Protein AF-A0A1D1V118-F1 (afdb_monomer)

Sequence (117 aa):
MLAQLSKYLELEDSTPPAGSCIVVSDREDLPVPRPQGSFVQQHLLSVCLRRKLSCVMLSLSENLSHYKAVMAKCGFGLQSYLTSGQLSFVEGLKMSRFASNSKYLQCSRHYGKYITP

Solvent-accessible surface area (backbone atoms only — not comparable to full-atom values): 7622 Å² total; per-residue (Å²): 118,66,62,69,56,30,58,77,67,63,47,76,86,48,77,80,63,89,92,67,83,88,86,81,78,64,62,80,89,52,69,85,85,57,72,66,51,62,60,56,55,53,45,53,52,50,55,41,48,75,70,71,40,76,43,78,47,77,30,72,86,55,53,70,70,59,52,46,54,54,37,41,76,59,76,41,77,54,64,67,40,44,75,70,61,37,35,44,79,43,49,40,62,63,51,49,61,51,65,74,48,86,75,62,91,74,79,72,86,78,90,80,78,89,85,82,135

Organism: Ramazzottius varieornatus (NCBI:txid947166)

Structure (mmCIF, N/CA/C/O backbone):
data_AF-A0A1D1V118-F1
#
_entry.id   AF-A0A1D1V118-F1
#
loop_
_atom_site.group_PDB
_atom_site.id
_atom_site.type_symbol
_atom_site.label_atom_id
_atom_site.label_alt_id
_atom_site.label_comp_id
_atom_site.label_asym_id
_atom_site.label_entity_id
_atom_site.label_seq_id
_atom_site.pdbx_PDB_ins_code
_atom_site.Cartn_x
_atom_site.Cartn_y
_atom_site.Cartn_z
_atom_site.occupancy
_atom_site.B_iso_or_equiv
_atom_site.auth_seq_id
_atom_site.auth_comp_id
_atom_site.auth_asym_id
_atom_site.auth_atom_id
_atom_site.pdbx_PDB_model_num
ATOM 1 N N . MET A 1 1 ? 0.342 7.760 -8.026 1.00 61.91 1 MET A N 1
ATOM 2 C CA . MET A 1 1 ? 0.672 6.320 -8.047 1.00 61.91 1 MET A CA 1
ATOM 3 C C . MET A 1 1 ? 0.468 5.776 -9.455 1.00 61.91 1 MET A C 1
ATOM 5 O O . MET A 1 1 ? -0.284 6.394 -10.195 1.00 61.91 1 MET A O 1
ATOM 9 N N . LEU A 1 2 ? 1.200 4.721 -9.826 1.00 75.06 2 LEU A N 1
ATOM 10 C CA . LEU A 1 2 ? 1.548 4.320 -11.200 1.00 75.06 2 LEU A CA 1
ATOM 11 C C . LEU A 1 2 ? 0.333 4.021 -12.107 1.00 75.06 2 LEU A C 1
ATOM 13 O O . LEU A 1 2 ? -0.111 2.884 -12.178 1.00 75.06 2 LEU A O 1
ATOM 17 N N . ALA A 1 3 ? -0.179 5.021 -12.832 1.00 73.38 3 ALA A N 1
ATOM 18 C CA . ALA A 1 3 ? -1.346 4.863 -13.715 1.00 73.38 3 ALA A CA 1
ATOM 19 C C . ALA A 1 3 ? -1.133 3.784 -14.792 1.00 73.38 3 ALA A C 1
ATOM 21 O O . ALA A 1 3 ? -1.990 2.940 -15.013 1.00 73.38 3 ALA A O 1
ATOM 22 N N . GLN A 1 4 ? 0.064 3.734 -15.383 1.00 80.06 4 GLN A N 1
ATOM 23 C CA . GLN A 1 4 ? 0.414 2.694 -16.354 1.00 80.06 4 GLN A CA 1
ATOM 24 C C . GLN A 1 4 ? 0.312 1.282 -15.761 1.00 80.06 4 GLN A C 1
ATOM 26 O O . GLN A 1 4 ? -0.117 0.367 -16.452 1.00 80.06 4 GLN A O 1
ATOM 31 N N . LEU A 1 5 ? 0.659 1.101 -14.481 1.00 80.69 5 LEU A N 1
ATOM 32 C CA . LEU A 1 5 ? 0.547 -0.196 -13.815 1.00 80.69 5 LEU A CA 1
ATOM 33 C C . LEU A 1 5 ? -0.918 -0.591 -13.603 1.00 80.69 5 LEU A C 1
ATOM 35 O O . LEU A 1 5 ? -1.250 -1.759 -13.762 1.00 80.69 5 LEU A O 1
ATOM 39 N N . SER A 1 6 ? -1.800 0.372 -13.316 1.00 80.44 6 SER A N 1
ATOM 40 C CA . SER A 1 6 ? -3.245 0.120 -13.255 1.00 80.44 6 SER A CA 1
ATOM 41 C C . SER A 1 6 ? -3.777 -0.395 -14.589 1.00 80.44 6 SER A C 1
ATOM 43 O O . SER A 1 6 ? -4.553 -1.345 -14.590 1.00 80.44 6 SER A O 1
ATOM 45 N N . LYS A 1 7 ? -3.311 0.167 -15.712 1.00 82.19 7 LYS A N 1
ATOM 46 C CA . LYS A 1 7 ? -3.657 -0.310 -17.056 1.00 82.19 7 LYS A CA 1
ATOM 47 C C . LYS A 1 7 ? -3.165 -1.734 -17.318 1.00 82.19 7 LYS A C 1
ATOM 49 O O . LYS A 1 7 ? -3.932 -2.560 -17.793 1.00 82.19 7 LYS A O 1
ATOM 54 N N . TYR A 1 8 ? -1.907 -2.032 -16.986 1.00 81.62 8 TYR A N 1
ATOM 55 C CA . TYR A 1 8 ? -1.332 -3.374 -17.166 1.00 81.62 8 TYR A CA 1
ATOM 56 C C . TYR A 1 8 ? -1.995 -4.447 -16.299 1.00 81.62 8 TYR A C 1
ATOM 58 O O . TYR A 1 8 ? -2.029 -5.606 -16.692 1.00 81.62 8 TYR A O 1
ATOM 66 N N . LEU A 1 9 ? -2.483 -4.071 -15.118 1.00 77.19 9 LEU A N 1
ATOM 67 C CA . LEU A 1 9 ? -3.164 -4.979 -14.197 1.00 77.19 9 LEU A CA 1
ATOM 68 C C . LEU A 1 9 ? -4.684 -5.019 -14.411 1.00 77.19 9 LEU A C 1
ATOM 70 O O . LEU A 1 9 ? -5.368 -5.693 -13.647 1.00 77.19 9 LEU A O 1
ATOM 74 N N . GLU A 1 10 ? -5.209 -4.281 -15.396 1.00 78.62 10 GLU A N 1
ATOM 75 C CA . GLU A 1 10 ? -6.649 -4.172 -15.676 1.00 78.62 10 GLU A CA 1
ATOM 76 C C . GLU A 1 10 ? -7.460 -3.676 -14.453 1.00 78.62 10 GLU A C 1
ATOM 78 O O . GLU A 1 10 ? -8.594 -4.076 -14.200 1.00 78.62 10 GLU A O 1
ATOM 83 N N . LEU A 1 11 ? -6.867 -2.766 -13.669 1.00 74.44 11 LEU A N 1
ATOM 84 C CA . LEU A 1 11 ? -7.432 -2.205 -12.429 1.00 74.44 11 LEU A CA 1
ATOM 85 C C . LEU A 1 11 ? -8.000 -0.788 -12.592 1.00 74.44 11 LEU A C 1
ATOM 87 O O . LEU A 1 11 ? -8.376 -0.162 -11.594 1.00 74.44 11 LEU A O 1
ATOM 91 N N . GLU A 1 12 ? -8.013 -0.235 -13.809 1.00 67.44 12 GLU A N 1
ATOM 92 C CA . GLU A 1 12 ? -8.462 1.146 -14.056 1.00 67.44 12 GLU A CA 1
ATOM 93 C C . GLU A 1 12 ? -9.956 1.323 -13.767 1.00 67.44 12 GLU A C 1
ATOM 95 O O . GLU A 1 12 ? -10.325 2.288 -13.100 1.00 67.44 12 GLU A O 1
ATOM 100 N N . ASP A 1 13 ? -10.788 0.327 -14.082 1.00 65.44 13 ASP A N 1
ATOM 101 C CA . ASP A 1 13 ? -12.247 0.463 -13.975 1.00 65.44 13 ASP A CA 1
ATOM 102 C C . ASP A 1 13 ? -12.891 -0.540 -13.011 1.00 65.44 13 ASP A C 1
ATOM 104 O O . ASP A 1 13 ? -13.851 -0.202 -12.317 1.00 65.44 13 ASP A O 1
ATOM 108 N N . SER A 1 14 ? -12.302 -1.719 -12.814 1.00 66.50 14 SER A N 1
ATOM 109 C CA . SER A 1 14 ? -12.851 -2.754 -11.932 1.00 66.50 14 SER A CA 1
ATOM 110 C C . SER A 1 14 ? -12.124 -2.866 -10.595 1.00 66.50 14 SER A C 1
ATOM 112 O O . SER A 1 14 ? -10.898 -2.828 -10.503 1.00 66.50 14 SER A O 1
ATOM 114 N N . THR A 1 15 ? -12.897 -3.053 -9.524 1.00 69.12 15 THR A N 1
ATOM 115 C CA . THR A 1 15 ? -12.369 -3.653 -8.295 1.00 69.12 15 THR A CA 1
ATOM 116 C C . THR A 1 15 ? -11.966 -5.101 -8.582 1.00 69.12 15 THR A C 1
ATOM 118 O O . THR A 1 15 ? -12.689 -5.764 -9.331 1.00 69.12 15 THR A O 1
ATOM 121 N N . PRO A 1 16 ? -10.875 -5.617 -7.984 1.00 71.69 16 PRO A N 1
ATOM 122 C CA . PRO A 1 16 ? -10.529 -7.029 -8.104 1.00 71.69 16 PRO A CA 1
ATOM 123 C C . PRO A 1 16 ? -11.747 -7.917 -7.792 1.00 71.69 16 PRO A C 1
ATOM 125 O O . PRO A 1 16 ? -12.472 -7.608 -6.838 1.00 71.69 16 PRO A O 1
ATOM 128 N N . PRO A 1 17 ? -12.003 -8.993 -8.562 1.00 75.88 17 PRO A N 1
ATOM 129 C CA . PRO A 1 17 ? -13.134 -9.879 -8.314 1.00 75.88 17 PRO A CA 1
ATOM 130 C C . PRO A 1 17 ? -13.094 -10.434 -6.889 1.00 75.88 17 PRO A C 1
ATOM 132 O O . PRO A 1 17 ? -12.026 -10.799 -6.385 1.00 75.88 17 PRO A O 1
ATOM 135 N N . ALA A 1 18 ? -14.250 -10.526 -6.233 1.00 81.12 18 ALA A N 1
ATOM 136 C CA . ALA A 1 18 ? -14.334 -11.151 -4.918 1.00 81.12 18 ALA A CA 1
ATOM 137 C C . ALA A 1 18 ? -13.821 -12.601 -4.986 1.00 81.12 18 ALA A C 1
ATOM 139 O O . ALA A 1 18 ? -14.132 -13.335 -5.921 1.00 81.12 18 ALA A O 1
ATOM 140 N N . GLY A 1 19 ? -13.012 -13.002 -4.003 1.00 84.62 19 GLY A N 1
ATOM 141 C CA . GLY A 1 19 ? -12.401 -14.335 -3.962 1.00 84.62 19 GLY A CA 1
ATOM 142 C C . GLY A 1 19 ? -11.174 -14.519 -4.865 1.00 84.62 19 GLY A C 1
ATOM 143 O O . GLY A 1 19 ? -10.623 -15.616 -4.906 1.00 84.62 19 GLY A O 1
ATOM 144 N N . SER A 1 20 ? -10.715 -13.475 -5.563 1.00 83.50 20 SER A N 1
ATOM 145 C CA . SER A 1 20 ? -9.456 -13.529 -6.313 1.00 83.50 20 SER A CA 1
ATOM 146 C C . SER A 1 20 ? -8.233 -13.507 -5.387 1.00 83.50 20 SER A C 1
ATOM 148 O O . SER A 1 20 ? -8.230 -12.873 -4.330 1.00 83.50 20 SER A O 1
ATOM 150 N N . CYS A 1 21 ? -7.173 -14.205 -5.799 1.00 86.75 21 CYS A N 1
ATOM 151 C CA . CYS A 1 21 ? -5.874 -14.199 -5.137 1.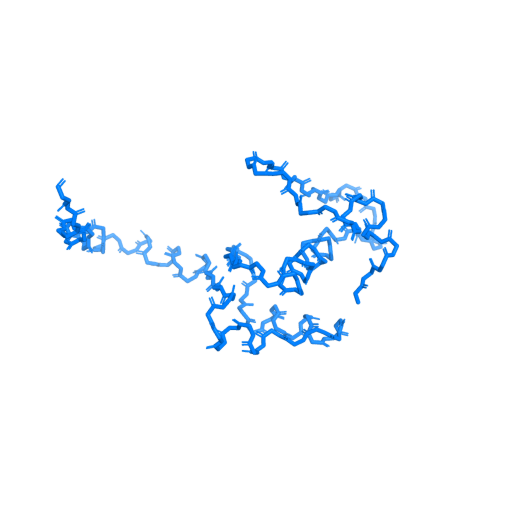00 86.75 21 CYS A CA 1
ATOM 152 C C . CYS A 1 21 ? -4.811 -13.749 -6.141 1.00 86.75 21 CYS A C 1
ATOM 154 O O . CYS A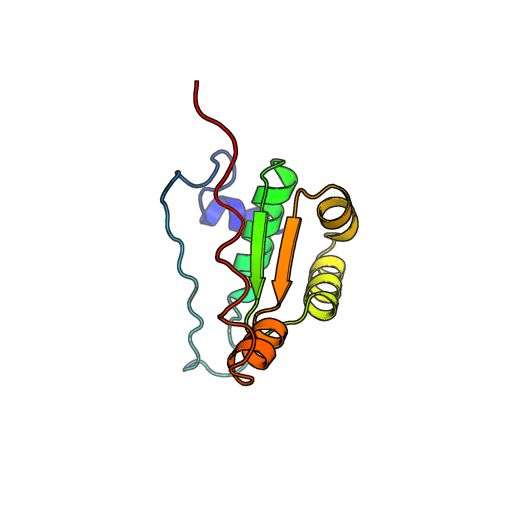 1 21 ? -4.682 -14.336 -7.213 1.00 86.75 21 CYS A O 1
ATOM 156 N N . ILE A 1 22 ? -4.062 -12.702 -5.790 1.00 84.31 22 ILE A N 1
ATOM 157 C CA . ILE A 1 22 ? -2.949 -12.192 -6.592 1.00 84.31 22 ILE A CA 1
ATOM 158 C C . ILE A 1 22 ? -1.660 -12.523 -5.849 1.00 84.31 22 ILE A C 1
ATOM 160 O O . ILE A 1 22 ? -1.473 -12.106 -4.706 1.00 84.31 22 ILE A O 1
ATOM 164 N N . VAL A 1 23 ? -0.766 -13.254 -6.512 1.00 87.75 23 VAL A N 1
ATOM 165 C CA . VAL A 1 23 ? 0.557 -13.591 -5.985 1.00 87.75 23 VAL A CA 1
ATOM 166 C C . VAL A 1 23 ? 1.598 -12.738 -6.698 1.00 87.75 23 VAL A C 1
ATOM 168 O O . VAL A 1 23 ? 1.667 -12.727 -7.925 1.00 87.75 23 VAL A O 1
ATOM 171 N N . VAL A 1 24 ? 2.408 -12.023 -5.918 1.00 85.50 24 VAL A N 1
ATOM 172 C CA . VAL A 1 24 ? 3.569 -11.274 -6.410 1.00 85.50 24 VAL A CA 1
ATOM 173 C C . VAL A 1 24 ? 4.817 -11.996 -5.925 1.00 85.50 24 VAL A C 1
ATOM 175 O O . VAL A 1 24 ? 4.972 -12.212 -4.723 1.00 85.50 24 VAL A O 1
ATOM 178 N N . SER A 1 25 ? 5.686 -12.382 -6.855 1.00 85.25 25 SER A N 1
ATOM 179 C CA . SER A 1 25 ? 6.917 -13.112 -6.557 1.00 85.25 25 SER A CA 1
ATOM 180 C C . SER A 1 25 ? 8.110 -12.400 -7.167 1.00 85.25 25 SER A C 1
ATOM 182 O O . SER A 1 25 ? 8.129 -12.123 -8.368 1.00 85.25 25 SER A O 1
ATOM 184 N N . ASP A 1 26 ? 9.109 -12.147 -6.331 1.00 84.25 26 ASP A N 1
ATOM 185 C CA . ASP A 1 26 ? 10.376 -11.579 -6.764 1.00 84.25 26 ASP A CA 1
ATOM 186 C C . ASP A 1 26 ? 11.281 -12.688 -7.297 1.00 84.25 26 ASP A C 1
ATOM 188 O O . ASP A 1 26 ? 11.296 -13.811 -6.791 1.00 84.25 26 ASP A O 1
ATOM 192 N N . ARG A 1 27 ? 12.035 -12.370 -8.349 1.00 81.00 27 ARG A N 1
ATOM 193 C CA . ARG A 1 27 ? 13.046 -13.261 -8.922 1.00 81.00 27 ARG A CA 1
ATOM 194 C C . ARG A 1 27 ? 14.391 -12.967 -8.274 1.00 81.00 27 ARG A C 1
ATOM 196 O O . ARG A 1 27 ? 15.122 -12.077 -8.710 1.00 81.00 27 ARG A O 1
ATOM 203 N N . GLU A 1 28 ? 14.673 -13.668 -7.177 1.00 75.62 28 GLU A N 1
ATOM 204 C CA . GLU A 1 28 ? 15.909 -13.489 -6.401 1.00 75.62 28 GLU A CA 1
ATOM 205 C C . GLU A 1 28 ? 17.176 -13.918 -7.159 1.00 75.62 28 GLU A C 1
ATOM 207 O O . GLU A 1 28 ? 18.277 -13.501 -6.796 1.00 75.62 28 GLU A O 1
ATOM 212 N N . ASP A 1 29 ? 17.015 -14.696 -8.230 1.00 81.31 29 ASP A N 1
ATOM 213 C CA . ASP A 1 29 ? 18.062 -15.203 -9.118 1.00 81.31 29 ASP A CA 1
ATOM 214 C C . ASP A 1 29 ? 18.642 -14.144 -10.076 1.00 81.31 29 ASP A C 1
ATOM 216 O O . ASP A 1 29 ? 19.685 -14.375 -10.690 1.00 81.31 29 ASP A O 1
ATOM 220 N N . LEU A 1 30 ? 18.013 -12.969 -10.195 1.00 78.00 30 LEU A N 1
ATOM 221 C CA . LEU A 1 30 ? 18.478 -11.897 -11.078 1.00 78.00 30 LEU A CA 1
ATOM 222 C C . LEU A 1 30 ? 19.577 -11.018 -10.436 1.00 78.00 30 LEU A C 1
ATOM 224 O O . LEU A 1 30 ? 19.548 -10.750 -9.228 1.00 78.00 30 LEU A O 1
ATOM 228 N N . PRO A 1 31 ? 20.539 -10.511 -11.237 1.00 76.75 31 PRO A N 1
ATOM 229 C CA . PRO A 1 31 ? 21.584 -9.607 -10.760 1.00 76.75 31 PRO A CA 1
ATOM 230 C C . PRO A 1 31 ? 21.020 -8.254 -10.294 1.00 76.75 31 PRO A C 1
ATOM 232 O O . PRO A 1 31 ? 19.966 -7.801 -10.733 1.00 76.75 31 PRO A O 1
ATOM 235 N N . VAL A 1 32 ? 21.739 -7.595 -9.380 1.00 79.25 32 VAL A N 1
ATOM 236 C CA . VAL A 1 32 ? 21.345 -6.302 -8.794 1.00 79.25 32 VAL A CA 1
ATOM 237 C C . VAL A 1 32 ? 21.431 -5.186 -9.853 1.00 79.25 32 VAL A C 1
ATOM 239 O O . VAL A 1 32 ? 22.443 -5.119 -10.553 1.00 79.25 32 VAL A O 1
ATOM 242 N N . PRO A 1 33 ? 20.435 -4.277 -9.946 1.00 70.12 33 PRO A N 1
ATOM 243 C CA . PRO A 1 33 ? 19.271 -4.127 -9.065 1.00 70.12 33 PRO A CA 1
ATOM 244 C C . PRO A 1 33 ? 18.175 -5.171 -9.311 1.00 70.12 33 PRO A C 1
ATOM 246 O O . PRO A 1 33 ? 17.695 -5.346 -10.427 1.00 70.12 33 PRO A O 1
ATOM 249 N N . ARG A 1 34 ? 17.741 -5.825 -8.225 1.00 71.75 34 ARG A N 1
ATOM 250 C CA . ARG A 1 34 ? 16.640 -6.792 -8.260 1.00 71.75 34 ARG A CA 1
ATOM 251 C C . ARG A 1 34 ? 15.294 -6.066 -8.353 1.00 71.75 34 ARG A C 1
ATOM 253 O O . ARG A 1 34 ? 15.094 -5.096 -7.614 1.00 71.75 34 ARG A O 1
ATOM 260 N N . PRO A 1 35 ? 14.357 -6.533 -9.193 1.00 68.31 35 PRO A N 1
ATOM 261 C CA . PRO A 1 35 ? 12.978 -6.066 -9.146 1.00 68.31 35 PRO A CA 1
ATOM 262 C C . PRO A 1 35 ? 12.385 -6.384 -7.769 1.00 68.31 35 PRO A C 1
ATOM 264 O O . PRO A 1 35 ? 12.446 -7.532 -7.338 1.00 68.31 35 PRO A O 1
ATOM 267 N N . GLN A 1 36 ? 11.832 -5.383 -7.083 1.00 80.00 36 GLN A N 1
ATOM 268 C CA . GLN A 1 36 ? 11.107 -5.585 -5.827 1.00 80.00 36 GLN A CA 1
ATOM 269 C C . GLN A 1 36 ? 9.611 -5.476 -6.082 1.00 80.00 36 GLN A C 1
ATOM 271 O O . GLN A 1 36 ? 9.113 -4.401 -6.391 1.00 80.00 36 GLN A O 1
ATOM 276 N N . GLY A 1 37 ? 8.863 -6.552 -5.905 1.00 83.50 37 GLY A N 1
ATOM 277 C CA . GLY A 1 37 ? 7.415 -6.605 -6.087 1.00 83.50 37 GLY A CA 1
ATOM 278 C C . GLY A 1 37 ? 6.639 -5.808 -5.039 1.00 83.50 37 GLY A C 1
ATOM 279 O O . GLY A 1 37 ? 5.429 -5.612 -5.171 1.00 83.50 37 GLY A O 1
ATOM 280 N N . SER A 1 38 ? 7.322 -5.281 -4.020 1.00 84.62 38 SER A N 1
ATOM 281 C CA . SER A 1 38 ? 6.746 -4.400 -3.002 1.00 84.62 38 SER A CA 1
ATOM 282 C C . SER A 1 38 ? 6.050 -3.175 -3.609 1.00 84.62 38 SER A C 1
ATOM 284 O O . SER A 1 38 ? 4.992 -2.781 -3.116 1.00 84.62 38 SER A O 1
ATOM 286 N N . PHE A 1 39 ? 6.539 -2.617 -4.729 1.00 86.19 39 PHE A N 1
ATOM 287 C CA . PHE A 1 39 ? 5.852 -1.497 -5.392 1.00 86.19 39 PHE A CA 1
ATOM 288 C C . PHE A 1 39 ? 4.479 -1.900 -5.955 1.00 86.19 39 PHE A C 1
ATOM 290 O O . PHE A 1 39 ? 3.566 -1.073 -5.991 1.00 86.19 39 PHE A O 1
ATOM 297 N N . VAL A 1 40 ? 4.306 -3.160 -6.380 1.00 88.56 40 VAL A N 1
ATOM 298 C CA . VAL A 1 40 ? 3.018 -3.680 -6.869 1.00 88.56 40 VAL A CA 1
ATOM 299 C C . VAL A 1 40 ? 2.029 -3.743 -5.711 1.00 88.56 40 VAL A C 1
ATOM 301 O O . VAL A 1 40 ? 0.904 -3.264 -5.833 1.00 88.56 40 VAL A O 1
ATOM 304 N N . GLN A 1 41 ? 2.464 -4.248 -4.554 1.00 89.19 41 GLN A N 1
ATOM 305 C CA . GLN A 1 41 ? 1.643 -4.303 -3.341 1.00 89.19 41 GLN A CA 1
ATOM 306 C C . GLN A 1 41 ? 1.216 -2.900 -2.883 1.00 89.19 41 GLN A C 1
ATOM 308 O O . GLN A 1 41 ? 0.038 -2.655 -2.614 1.00 89.19 41 GLN A O 1
ATOM 313 N N . GLN A 1 42 ? 2.156 -1.952 -2.866 1.00 90.38 42 GLN A N 1
ATOM 314 C CA . GLN A 1 42 ? 1.901 -0.543 -2.550 1.00 90.38 42 GLN A CA 1
ATOM 315 C C . GLN A 1 42 ? 0.894 0.083 -3.521 1.00 90.38 42 GLN A C 1
ATOM 317 O O . GLN A 1 42 ? -0.026 0.795 -3.103 1.00 90.38 42 GLN A O 1
ATOM 322 N N . HIS A 1 43 ? 1.033 -0.224 -4.815 1.00 89.31 43 HIS A N 1
ATOM 323 C CA . HIS A 1 43 ? 0.106 0.217 -5.846 1.00 89.31 43 HIS A CA 1
ATOM 324 C C . HIS A 1 43 ? -1.312 -0.290 -5.608 1.00 89.31 43 HIS A C 1
ATOM 326 O O . HIS A 1 43 ? -2.232 0.530 -5.512 1.00 89.31 43 HIS A O 1
ATOM 332 N N . LEU A 1 44 ? -1.465 -1.605 -5.438 1.00 89.25 44 LEU A N 1
ATOM 333 C CA . LEU A 1 44 ? -2.742 -2.259 -5.160 1.00 89.25 44 LEU A CA 1
ATOM 334 C C . LEU A 1 44 ? -3.424 -1.654 -3.936 1.00 89.25 44 LEU A C 1
ATOM 336 O O . LEU A 1 44 ? -4.581 -1.241 -4.013 1.00 89.25 44 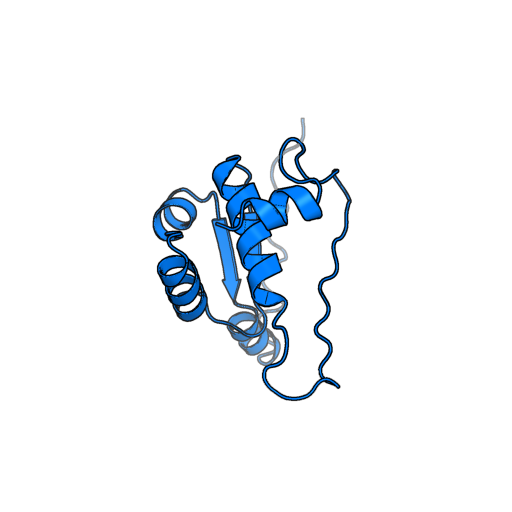LEU A O 1
ATOM 340 N N . LEU A 1 45 ? -2.686 -1.509 -2.832 1.00 91.12 45 LEU A N 1
ATOM 341 C CA . LEU A 1 45 ? -3.217 -0.914 -1.611 1.00 91.12 45 LEU A CA 1
ATOM 342 C C . LEU A 1 45 ? -3.771 0.491 -1.868 1.00 91.12 45 LEU A C 1
ATOM 344 O O . LEU A 1 45 ? -4.863 0.829 -1.417 1.00 91.12 45 LEU A O 1
ATOM 348 N N . SER A 1 46 ? -3.040 1.320 -2.611 1.00 91.38 46 SER A N 1
ATOM 349 C CA . SER A 1 46 ? -3.495 2.679 -2.901 1.00 91.38 46 SER A CA 1
ATOM 350 C C . SER A 1 46 ? -4.753 2.728 -3.753 1.00 91.38 46 SER A C 1
ATOM 352 O O . SER A 1 46 ? -5.583 3.611 -3.545 1.00 91.38 46 SER A O 1
ATOM 354 N N . VAL A 1 47 ? -4.890 1.803 -4.709 1.00 88.81 47 VAL A N 1
ATOM 355 C CA . VAL A 1 47 ? -6.051 1.728 -5.594 1.00 88.81 47 VAL A CA 1
ATOM 356 C C . VAL A 1 47 ? -7.268 1.376 -4.751 1.00 88.81 47 VAL A C 1
ATOM 358 O O . VAL A 1 47 ? -8.271 2.087 -4.810 1.00 88.81 47 VAL A O 1
ATOM 361 N N . CYS A 1 48 ? -7.148 0.366 -3.886 1.00 89.81 48 CYS A N 1
ATOM 362 C CA . CYS A 1 48 ? -8.209 -0.013 -2.961 1.00 89.81 48 CYS A CA 1
ATOM 363 C C . CYS A 1 48 ? -8.597 1.145 -2.029 1.00 89.81 48 CYS A C 1
ATOM 365 O O . CYS A 1 48 ? -9.777 1.474 -1.901 1.00 89.81 48 CYS A O 1
ATOM 367 N N . LEU A 1 49 ? -7.612 1.829 -1.439 1.00 92.38 49 LEU A N 1
ATOM 368 C CA . LEU A 1 49 ? -7.871 2.935 -0.517 1.00 92.38 49 LEU A CA 1
ATOM 369 C C . LEU A 1 49 ? -8.517 4.148 -1.202 1.00 92.38 49 LEU A C 1
ATOM 371 O O . LEU A 1 49 ? -9.464 4.722 -0.665 1.00 92.38 49 LEU A O 1
ATOM 375 N N . ARG A 1 50 ? -8.073 4.514 -2.411 1.00 89.88 50 ARG A N 1
ATOM 376 C CA . ARG A 1 50 ? -8.686 5.595 -3.210 1.00 89.88 50 ARG A CA 1
ATOM 377 C C . ARG A 1 50 ? -10.132 5.285 -3.589 1.00 89.88 50 ARG A C 1
ATOM 379 O O . ARG A 1 50 ? -10.953 6.195 -3.634 1.00 89.88 50 ARG A O 1
ATOM 386 N N . ARG A 1 51 ? -10.450 4.007 -3.806 1.00 89.50 51 ARG A N 1
ATOM 387 C CA . ARG A 1 51 ? -11.813 3.514 -4.059 1.00 89.50 51 ARG A CA 1
ATOM 388 C C . ARG A 1 51 ? -12.655 3.362 -2.783 1.00 89.50 51 ARG A C 1
ATOM 390 O O . ARG A 1 51 ? -13.738 2.794 -2.845 1.00 89.50 51 ARG A O 1
ATOM 397 N N . LYS A 1 52 ? -12.190 3.876 -1.636 1.00 91.44 52 LYS A N 1
ATOM 398 C CA . LYS A 1 52 ? -12.876 3.793 -0.333 1.00 91.44 52 LYS A CA 1
ATOM 399 C C . LYS A 1 52 ? -13.104 2.357 0.164 1.00 91.44 52 LYS A C 1
ATOM 401 O O . LYS A 1 52 ? -13.990 2.125 0.980 1.00 91.44 52 LYS A O 1
ATOM 406 N N . LEU A 1 53 ? -12.306 1.393 -0.302 1.00 91.19 53 LEU A N 1
ATOM 407 C CA . LEU A 1 53 ? -12.377 0.016 0.181 1.00 91.19 53 LEU A CA 1
ATOM 408 C C . LEU A 1 53 ? -11.646 -0.115 1.517 1.00 91.19 53 LEU A C 1
ATOM 410 O O . LEU A 1 53 ? -10.542 0.419 1.682 1.00 91.19 53 LEU A O 1
ATOM 414 N N . SER A 1 54 ? -12.247 -0.858 2.446 1.00 92.94 54 SER A N 1
ATOM 415 C CA . SER A 1 54 ? -11.605 -1.247 3.700 1.00 92.94 54 SER A CA 1
ATOM 416 C C . SER A 1 54 ? -10.516 -2.278 3.426 1.00 92.94 54 SER A C 1
ATOM 418 O O . SER A 1 54 ? -10.764 -3.304 2.796 1.00 92.94 54 SER A O 1
ATOM 420 N N . CYS A 1 55 ? -9.304 -2.000 3.894 1.00 94.00 55 CYS A N 1
ATOM 421 C CA . CYS A 1 55 ? -8.125 -2.816 3.635 1.00 94.00 55 CYS A CA 1
ATOM 422 C C . CYS A 1 55 ? -7.495 -3.277 4.949 1.00 94.00 55 CYS A C 1
ATOM 424 O O . CYS A 1 55 ? -7.317 -2.487 5.879 1.00 94.00 55 CYS A O 1
ATOM 426 N N . VAL A 1 56 ? -7.080 -4.542 4.996 1.00 93.88 56 VAL A N 1
ATOM 427 C CA . VAL A 1 56 ? -6.211 -5.067 6.052 1.00 93.88 56 VAL A CA 1
ATOM 428 C C . VAL A 1 56 ? -4.866 -5.391 5.425 1.00 93.88 56 VAL A C 1
ATOM 430 O O . VAL A 1 56 ? -4.788 -6.199 4.504 1.00 93.88 56 VAL A O 1
ATOM 433 N N . MET A 1 57 ? -3.809 -4.756 5.919 1.00 92.62 57 MET A N 1
ATOM 434 C CA . MET A 1 57 ? -2.445 -5.060 5.518 1.00 92.62 57 MET A CA 1
ATOM 435 C C . MET A 1 57 ? -1.751 -5.858 6.613 1.00 92.62 57 MET A C 1
ATOM 437 O O . MET A 1 57 ? -1.533 -5.358 7.715 1.00 92.62 57 MET A O 1
ATOM 441 N N . LEU A 1 58 ? -1.393 -7.096 6.292 1.00 91.38 58 LEU A N 1
ATOM 442 C CA . LEU A 1 58 ? -0.595 -7.960 7.149 1.00 91.38 58 LEU A CA 1
ATOM 443 C C . LEU A 1 58 ? 0.855 -7.931 6.663 1.00 91.38 58 LEU A C 1
ATOM 445 O O . LEU A 1 58 ? 1.148 -8.397 5.567 1.00 91.38 58 LEU A O 1
ATOM 449 N N . SER A 1 59 ? 1.754 -7.378 7.474 1.00 88.81 59 SER A N 1
ATOM 450 C CA . SER A 1 59 ? 3.176 -7.274 7.135 1.00 88.81 59 SER A CA 1
ATOM 451 C C . SER A 1 59 ? 4.015 -8.184 8.026 1.00 88.81 59 SER A C 1
ATOM 453 O O . SER A 1 59 ? 3.998 -8.052 9.252 1.00 88.81 59 SER A O 1
ATOM 455 N N . LEU A 1 60 ? 4.757 -9.107 7.410 1.00 85.25 60 LEU A N 1
ATOM 456 C CA . LEU A 1 60 ? 5.641 -10.053 8.103 1.00 85.25 60 LEU A CA 1
ATOM 457 C C . LEU A 1 60 ? 7.096 -9.581 8.192 1.00 85.25 60 LEU A C 1
ATOM 459 O O . LEU A 1 60 ? 7.842 -10.110 9.004 1.00 85.25 60 LEU A O 1
ATOM 463 N N . SER A 1 61 ? 7.511 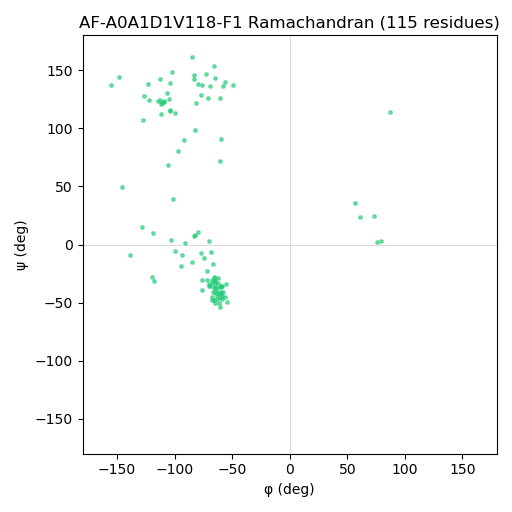-8.624 7.366 1.00 81.75 61 SER A N 1
ATOM 464 C CA . SER A 1 61 ? 8.906 -8.174 7.259 1.00 81.75 61 SER A CA 1
ATOM 465 C C . SER A 1 61 ? 9.086 -6.706 7.645 1.00 81.75 61 SER A C 1
ATOM 467 O O . SER A 1 61 ? 10.120 -6.336 8.195 1.00 81.75 61 SER A O 1
ATOM 469 N N . GLU A 1 62 ? 8.074 -5.868 7.411 1.00 83.50 62 GLU A N 1
ATOM 470 C CA . GLU A 1 62 ? 8.157 -4.420 7.603 1.00 83.50 62 GLU A CA 1
ATOM 471 C C . GLU A 1 62 ? 7.259 -3.944 8.748 1.00 83.50 62 GLU A C 1
ATOM 473 O O . GLU A 1 62 ? 6.136 -4.420 8.931 1.00 83.50 62 GLU A O 1
ATOM 478 N N . ASN A 1 63 ? 7.733 -2.959 9.511 1.00 88.75 63 ASN A N 1
ATOM 479 C CA . ASN A 1 63 ? 6.904 -2.268 10.497 1.00 88.75 63 ASN A CA 1
ATOM 480 C C . ASN A 1 63 ? 6.103 -1.122 9.849 1.00 88.75 63 ASN A C 1
ATOM 482 O O . ASN A 1 63 ? 6.447 -0.623 8.774 1.00 88.75 63 ASN A O 1
ATOM 486 N N . LEU A 1 64 ? 5.045 -0.671 10.525 1.00 90.25 64 LEU A N 1
ATOM 487 C CA . LEU A 1 64 ? 4.151 0.376 10.028 1.00 90.25 64 LEU A CA 1
ATOM 488 C C . LEU A 1 64 ? 4.895 1.694 9.768 1.00 90.25 64 LEU A C 1
ATOM 490 O O . LEU A 1 64 ? 4.587 2.401 8.810 1.00 90.25 64 LEU A O 1
ATOM 494 N N . SER A 1 65 ? 5.876 2.038 10.604 1.00 91.25 65 SER A N 1
ATOM 495 C CA . SER A 1 65 ? 6.658 3.271 10.453 1.00 91.25 65 SER A CA 1
ATOM 496 C C . SER A 1 65 ? 7.464 3.281 9.155 1.00 91.25 65 SER A C 1
ATOM 498 O O . SER A 1 65 ? 7.449 4.279 8.434 1.00 91.25 65 SER A O 1
ATOM 500 N N . HIS A 1 66 ? 8.122 2.165 8.833 1.00 90.12 66 HIS A N 1
ATOM 501 C CA . HIS A 1 66 ? 8.845 1.979 7.582 1.00 90.12 66 HIS A CA 1
ATOM 502 C C . HIS A 1 66 ? 7.888 2.082 6.395 1.00 90.12 66 HIS A C 1
ATOM 504 O O . HIS A 1 66 ? 8.098 2.900 5.501 1.00 90.12 66 HIS A O 1
ATOM 510 N N . TYR A 1 67 ? 6.780 1.342 6.448 1.00 90.75 67 TYR A N 1
ATOM 511 C CA . TYR A 1 67 ? 5.800 1.323 5.369 1.00 90.75 67 TYR A CA 1
ATOM 512 C C . TYR A 1 67 ? 5.183 2.709 5.109 1.00 90.75 67 TYR A C 1
ATOM 514 O O . TYR A 1 67 ? 5.076 3.155 3.966 1.00 90.75 67 TYR A O 1
ATOM 522 N N . LYS A 1 68 ? 4.861 3.462 6.172 1.00 93.06 68 LYS A N 1
ATOM 523 C CA . LYS A 1 68 ? 4.408 4.860 6.075 1.00 93.06 68 LYS A CA 1
ATOM 524 C C . LYS A 1 68 ? 5.441 5.756 5.399 1.00 93.06 68 LYS A C 1
ATOM 526 O O . LYS A 1 68 ? 5.062 6.580 4.569 1.00 93.06 68 LYS A O 1
ATOM 531 N N . ALA A 1 69 ? 6.719 5.618 5.753 1.00 92.31 69 ALA A N 1
ATOM 532 C CA . ALA A 1 69 ? 7.786 6.422 5.168 1.00 92.31 69 ALA A CA 1
ATOM 533 C C . ALA A 1 69 ? 7.954 6.135 3.668 1.00 92.31 69 ALA A C 1
ATOM 535 O O . ALA A 1 69 ? 8.106 7.071 2.884 1.00 92.31 69 ALA A O 1
ATOM 536 N N . VAL A 1 70 ? 7.878 4.866 3.258 1.00 90.12 70 VAL A N 1
ATOM 537 C CA . VAL A 1 70 ? 7.954 4.475 1.843 1.00 90.12 70 VAL A CA 1
ATOM 538 C C . VAL A 1 70 ? 6.756 5.019 1.061 1.00 90.12 70 VAL A C 1
ATOM 540 O O . VAL A 1 70 ? 6.941 5.722 0.070 1.00 90.12 70 VAL A O 1
ATOM 543 N N . MET A 1 71 ? 5.532 4.810 1.548 1.00 91.00 71 MET A N 1
ATOM 544 C CA . MET A 1 71 ? 4.321 5.301 0.876 1.00 91.00 71 MET A CA 1
ATOM 545 C C . MET A 1 71 ? 4.283 6.832 0.766 1.00 91.00 71 MET A C 1
ATOM 547 O O . MET A 1 71 ? 3.880 7.368 -0.269 1.00 91.00 71 MET A O 1
ATOM 551 N N . ALA A 1 72 ? 4.771 7.549 1.785 1.00 92.06 72 ALA A N 1
ATOM 552 C CA . ALA A 1 72 ? 4.892 9.004 1.746 1.00 92.06 72 ALA A CA 1
ATOM 553 C C . ALA A 1 72 ? 5.868 9.477 0.656 1.00 92.06 72 ALA A C 1
ATOM 555 O O . ALA A 1 72 ? 5.549 10.420 -0.068 1.00 92.06 72 ALA A O 1
ATOM 556 N N . LYS A 1 73 ? 7.010 8.794 0.473 1.00 89.25 73 LYS A N 1
ATOM 557 C CA . LYS A 1 73 ? 7.948 9.069 -0.635 1.00 89.25 73 LYS A CA 1
ATOM 558 C C . LYS A 1 73 ? 7.307 8.840 -2.007 1.00 89.25 73 LYS A C 1
ATOM 560 O O . LYS A 1 73 ? 7.646 9.532 -2.959 1.00 89.25 73 LYS A O 1
ATOM 565 N N . CYS A 1 74 ? 6.338 7.932 -2.100 1.00 84.62 74 CYS A N 1
ATOM 566 C CA . CYS A 1 74 ? 5.533 7.707 -3.303 1.00 84.62 74 CYS A CA 1
ATOM 567 C C . CYS A 1 74 ? 4.359 8.699 -3.465 1.00 84.62 74 CYS A C 1
ATOM 569 O O . CYS A 1 74 ? 3.502 8.504 -4.334 1.00 84.62 74 CYS A O 1
ATOM 571 N N . GLY A 1 75 ? 4.283 9.745 -2.632 1.00 88.38 75 GLY A N 1
ATOM 572 C CA . GLY A 1 75 ? 3.226 10.757 -2.669 1.00 88.38 75 GLY A CA 1
ATOM 573 C C . GLY A 1 75 ? 1.874 10.261 -2.148 1.00 88.38 75 GLY A C 1
ATOM 574 O O . GLY A 1 75 ? 0.834 10.775 -2.558 1.00 88.38 75 GLY A O 1
ATOM 575 N N . PHE A 1 76 ? 1.857 9.237 -1.287 1.00 91.38 76 PHE A N 1
ATOM 576 C CA . PHE A 1 76 ? 0.630 8.671 -0.727 1.00 91.38 76 PHE A CA 1
ATOM 577 C C . PHE A 1 76 ? 0.683 8.595 0.804 1.00 91.38 76 PHE A C 1
ATOM 579 O O . PHE A 1 76 ? 1.364 7.759 1.393 1.00 91.38 76 PHE A O 1
ATOM 586 N N . GLY A 1 77 ? -0.067 9.474 1.471 1.00 93.12 77 GLY A N 1
ATOM 587 C CA . GLY A 1 77 ? -0.147 9.507 2.931 1.00 93.12 77 GLY A CA 1
ATOM 588 C C . GLY A 1 77 ? -1.119 8.464 3.486 1.00 93.12 77 GLY A C 1
ATOM 589 O O . GLY A 1 77 ? -2.306 8.509 3.185 1.00 93.12 77 GLY A O 1
ATOM 590 N N . LEU A 1 78 ? -0.637 7.562 4.346 1.00 94.00 78 LEU A N 1
ATOM 591 C CA . LEU A 1 78 ? -1.474 6.529 4.983 1.00 94.00 78 LEU A CA 1
ATOM 592 C C . LEU A 1 78 ? -2.201 6.990 6.255 1.00 94.00 78 LEU A C 1
ATOM 594 O O . LEU A 1 78 ? -3.103 6.303 6.725 1.00 94.00 78 LEU A O 1
ATOM 598 N N . GLN A 1 79 ? -1.804 8.122 6.842 1.00 94.75 79 GLN A N 1
ATOM 599 C CA . GLN A 1 79 ? -2.261 8.510 8.180 1.00 94.75 79 GLN A CA 1
ATOM 600 C C . GLN A 1 79 ? -3.780 8.711 8.259 1.00 94.75 79 GLN A C 1
ATOM 602 O O . GLN A 1 79 ? -4.401 8.234 9.202 1.00 94.75 79 GLN A O 1
ATOM 607 N N . SER A 1 80 ? -4.384 9.365 7.266 1.00 94.38 80 SER A N 1
ATOM 608 C CA . SER A 1 80 ? -5.835 9.591 7.222 1.00 94.38 80 SER A CA 1
ATOM 609 C C . SER A 1 80 ? -6.629 8.284 7.116 1.00 94.38 80 SER A C 1
ATOM 611 O O . SER A 1 80 ? -7.663 8.135 7.764 1.00 94.38 80 SER A O 1
ATOM 613 N N . TYR A 1 81 ? -6.131 7.312 6.350 1.00 96.00 81 TYR A N 1
ATOM 614 C CA . TYR A 1 81 ? -6.767 6.001 6.184 1.00 96.00 81 TYR A CA 1
ATOM 615 C C . TYR A 1 81 ? -6.677 5.143 7.450 1.00 96.00 81 TYR A C 1
ATOM 617 O O . TYR A 1 81 ? -7.619 4.428 7.775 1.00 96.00 81 TYR A O 1
ATOM 625 N N . LEU A 1 82 ? -5.570 5.246 8.192 1.00 95.38 82 LEU A N 1
ATOM 626 C CA . LEU A 1 82 ? -5.417 4.590 9.493 1.00 95.38 82 LEU A CA 1
ATOM 627 C C . LEU A 1 82 ? -6.362 5.203 10.533 1.00 95.38 82 LEU A C 1
ATOM 629 O O . LEU A 1 82 ? -7.069 4.484 11.228 1.00 95.38 82 LEU A O 1
ATOM 633 N N . THR A 1 83 ? -6.405 6.536 10.623 1.00 95.56 83 THR A N 1
ATOM 634 C CA . THR A 1 83 ? -7.242 7.240 11.608 1.00 95.56 83 THR A CA 1
ATOM 635 C C . THR A 1 83 ? -8.739 7.067 11.336 1.00 95.56 83 THR A C 1
ATOM 637 O O . THR A 1 83 ? -9.516 6.988 12.280 1.00 95.56 83 THR A O 1
ATOM 640 N N . SER A 1 84 ? -9.152 6.969 10.069 1.00 95.25 84 SER A N 1
ATOM 641 C CA . SER A 1 84 ? -10.550 6.691 9.694 1.00 95.25 84 SER A CA 1
ATOM 642 C C . SER A 1 84 ? -10.959 5.222 9.849 1.00 95.25 84 SER A C 1
ATOM 644 O O . SER A 1 84 ? -12.130 4.901 9.673 1.00 95.25 84 SER A O 1
ATOM 646 N N . GLY A 1 85 ? -10.018 4.319 10.145 1.00 94.12 85 GLY A N 1
ATOM 647 C CA . GLY A 1 85 ? -10.270 2.879 10.221 1.00 94.12 85 GLY A CA 1
ATOM 648 C C . GLY A 1 85 ? -10.410 2.184 8.862 1.00 94.12 85 GLY A C 1
ATOM 649 O O . GLY A 1 85 ? -10.613 0.974 8.819 1.00 94.12 85 GLY A O 1
ATOM 650 N N . GLN A 1 86 ? -10.260 2.907 7.747 1.00 94.94 86 GLN A N 1
ATOM 651 C CA . GLN A 1 86 ? -10.308 2.316 6.409 1.00 94.94 86 GLN A CA 1
ATOM 652 C C . GLN A 1 86 ? -9.104 1.394 6.142 1.00 94.94 86 GLN A C 1
ATOM 654 O O . GLN A 1 86 ? -9.216 0.419 5.401 1.00 94.94 86 GLN A O 1
ATOM 659 N N . LEU A 1 87 ? -7.950 1.685 6.747 1.00 96.62 87 LEU A N 1
ATOM 660 C CA . LEU A 1 87 ? -6.771 0.823 6.727 1.00 96.62 87 LEU A CA 1
ATOM 661 C C . LEU A 1 87 ? -6.496 0.281 8.128 1.00 96.62 87 LEU A C 1
ATOM 663 O O . LEU A 1 87 ? -6.257 1.052 9.053 1.00 96.62 87 LEU A O 1
ATOM 667 N N . SER A 1 88 ? -6.428 -1.041 8.260 1.00 94.81 88 SER A N 1
ATOM 668 C CA . SER A 1 88 ? -5.865 -1.713 9.435 1.00 94.81 88 SER A CA 1
ATOM 669 C C . SER A 1 88 ? -4.510 -2.317 9.085 1.00 94.81 88 SER A C 1
ATOM 671 O O . SER A 1 88 ? -4.388 -3.020 8.084 1.00 94.81 88 SER A O 1
ATOM 673 N N . PHE A 1 89 ? -3.488 -2.059 9.900 1.00 93.06 89 PHE A N 1
ATOM 674 C CA . PHE A 1 89 ? -2.147 -2.607 9.694 1.00 93.06 89 PHE A CA 1
ATOM 675 C C . PHE A 1 89 ? -1.785 -3.565 10.828 1.00 93.06 89 PHE A C 1
ATOM 677 O O . PHE A 1 89 ? -1.787 -3.180 11.997 1.00 93.06 89 PHE A O 1
ATOM 684 N N . VAL A 1 90 ? -1.455 -4.805 10.476 1.00 90.62 90 VAL A N 1
ATOM 685 C CA . VAL A 1 90 ? -1.098 -5.870 11.414 1.00 90.62 90 VAL A CA 1
ATOM 686 C C . VAL A 1 90 ? 0.380 -6.202 11.246 1.00 90.62 90 VAL A C 1
ATOM 688 O O . VAL A 1 90 ? 0.808 -6.734 10.222 1.00 90.62 90 VAL A O 1
ATOM 691 N N . GLU A 1 91 ? 1.165 -5.892 12.275 1.00 87.38 91 GLU A N 1
ATOM 692 C CA . GLU A 1 91 ? 2.594 -6.205 12.325 1.00 87.38 91 GLU A CA 1
ATOM 693 C C . GLU A 1 91 ? 2.810 -7.653 12.779 1.00 87.38 91 GLU A C 1
ATOM 695 O O . GLU A 1 91 ? 2.816 -7.964 13.974 1.00 87.38 91 GLU A O 1
ATOM 700 N N . GLY A 1 92 ? 3.038 -8.547 11.818 1.00 80.19 92 GLY A N 1
ATOM 701 C CA . GLY A 1 92 ? 3.264 -9.969 12.063 1.00 80.19 92 GLY A CA 1
ATOM 702 C C . GLY A 1 92 ? 4.478 -10.250 12.950 1.00 80.19 92 GLY A C 1
ATOM 703 O O . GLY A 1 92 ? 4.405 -11.122 13.811 1.00 80.19 92 GLY A O 1
ATOM 704 N N . LEU A 1 93 ? 5.558 -9.465 12.837 1.00 67.81 93 LEU A N 1
ATOM 705 C CA . LEU A 1 93 ? 6.753 -9.612 13.690 1.00 67.81 93 LEU A CA 1
ATOM 706 C C . LEU A 1 93 ? 6.502 -9.293 15.165 1.00 67.81 93 LEU A C 1
ATOM 708 O O . LEU A 1 93 ? 7.197 -9.812 16.038 1.00 67.81 93 LEU A O 1
ATOM 712 N N . LYS A 1 94 ? 5.531 -8.425 15.469 1.00 67.12 94 LYS A N 1
ATOM 713 C CA . LYS A 1 94 ? 5.137 -8.192 16.862 1.00 67.12 94 LYS A CA 1
ATOM 714 C C . LYS A 1 94 ? 4.282 -9.345 17.370 1.00 67.12 94 LYS A C 1
ATOM 716 O O . LYS A 1 94 ? 4.490 -9.781 18.496 1.00 67.12 94 LYS A O 1
ATOM 721 N N . MET A 1 95 ? 3.396 -9.881 16.530 1.00 58.62 95 MET A N 1
ATOM 722 C CA . MET A 1 95 ? 2.519 -11.004 16.878 1.00 58.62 95 MET A CA 1
ATOM 723 C C . MET A 1 95 ? 3.273 -12.332 17.037 1.00 58.62 95 MET A C 1
ATOM 725 O O . MET A 1 95 ? 2.942 -13.118 17.922 1.00 58.62 95 MET A O 1
ATOM 729 N N . SER A 1 96 ? 4.336 -12.571 16.263 1.00 54.09 96 SER A N 1
ATOM 730 C CA . SER A 1 96 ? 5.154 -13.785 16.392 1.00 54.09 96 SER A CA 1
ATOM 731 C C . SER A 1 96 ? 5.887 -13.862 17.736 1.00 54.09 96 SER A C 1
ATOM 733 O O . SER A 1 96 ? 5.980 -14.942 18.315 1.00 54.09 96 SER A O 1
ATOM 735 N N . ARG A 1 97 ? 6.305 -12.721 18.305 1.00 51.19 97 ARG A N 1
ATOM 736 C CA . ARG A 1 97 ? 6.886 -12.663 19.661 1.00 51.19 97 ARG A CA 1
ATOM 737 C C . ARG A 1 97 ? 5.891 -13.052 20.758 1.00 51.19 97 ARG A C 1
ATOM 739 O O . ARG A 1 97 ? 6.306 -13.574 21.790 1.00 51.19 97 ARG A O 1
ATOM 746 N N . PHE A 1 98 ? 4.592 -12.831 20.544 1.00 49.47 98 PHE A N 1
ATOM 747 C CA . PHE A 1 98 ? 3.550 -13.313 21.455 1.00 49.47 98 PHE A CA 1
ATOM 748 C C . PHE A 1 98 ? 3.291 -14.817 21.298 1.00 49.47 98 PHE A C 1
ATOM 750 O O . PHE A 1 98 ? 2.982 -15.474 22.287 1.00 49.47 98 PHE A O 1
ATOM 757 N N . ALA A 1 99 ? 3.476 -15.380 20.100 1.00 49.91 99 ALA A N 1
ATOM 758 C CA . ALA A 1 99 ? 3.334 -16.818 19.864 1.00 49.91 99 ALA A CA 1
ATOM 759 C C . ALA A 1 99 ? 4.480 -17.646 20.481 1.00 49.91 99 ALA A C 1
ATOM 761 O O . ALA A 1 99 ? 4.255 -18.771 20.918 1.00 49.91 99 ALA A O 1
ATOM 762 N N . SER A 1 100 ? 5.694 -17.087 20.578 1.00 49.16 100 SER A N 1
ATOM 763 C CA . SER A 1 100 ? 6.841 -17.745 21.230 1.00 49.16 100 SER A CA 1
ATOM 764 C C . SER A 1 100 ? 6.722 -17.810 22.758 1.00 49.16 100 SER A C 1
ATOM 766 O O . SER A 1 100 ? 7.318 -18.678 23.389 1.00 49.16 100 SER A O 1
ATOM 768 N N . ASN A 1 101 ? 5.929 -16.922 23.363 1.00 41.72 101 ASN A N 1
ATOM 769 C CA . ASN A 1 101 ? 5.590 -16.968 24.781 1.00 41.72 101 ASN A CA 1
ATOM 770 C C . ASN A 1 101 ? 4.228 -17.644 24.946 1.00 41.72 101 ASN A C 1
ATOM 772 O O . ASN A 1 101 ? 3.198 -16.989 25.105 1.00 41.72 101 ASN A O 1
ATOM 776 N N . SER A 1 102 ? 4.244 -18.979 24.907 1.00 42.31 102 SER A N 1
ATOM 777 C CA . SER A 1 102 ? 3.099 -19.869 25.132 1.00 42.31 102 SER A CA 1
ATOM 778 C C . SER A 1 102 ? 2.492 -19.708 26.538 1.00 42.31 102 SER A C 1
ATOM 780 O O . SER A 1 102 ? 2.629 -20.571 27.403 1.00 42.31 102 SER A O 1
ATOM 782 N N . LYS A 1 103 ? 1.808 -18.584 26.771 1.00 47.56 103 LYS A N 1
ATOM 783 C CA . LYS A 1 103 ? 0.840 -18.361 27.857 1.00 47.56 103 LYS A CA 1
ATOM 784 C C . LYS A 1 103 ? -0.410 -17.590 27.405 1.00 47.56 103 LYS A C 1
ATOM 786 O O . LYS A 1 103 ? -1.373 -17.537 28.157 1.00 47.56 103 LYS A O 1
ATOM 791 N N . TYR A 1 104 ? -0.448 -17.041 26.184 1.00 43.53 104 TYR A N 1
ATOM 792 C CA . TYR A 1 104 ? -1.570 -16.202 25.724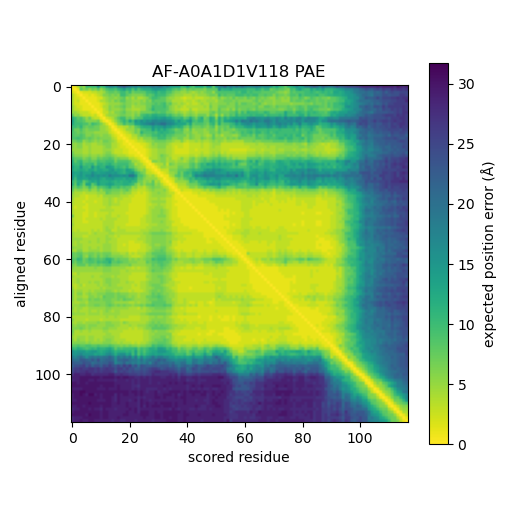 1.00 43.53 104 TYR A CA 1
ATOM 793 C C . TYR A 1 104 ? -2.606 -16.898 24.825 1.00 43.53 104 TYR A C 1
ATOM 795 O O . TYR A 1 104 ? -3.668 -16.328 24.580 1.00 43.53 104 TYR A O 1
ATOM 803 N N . LEU A 1 105 ? -2.389 -18.155 24.420 1.00 45.19 105 LEU A N 1
ATOM 804 C CA . LEU A 1 105 ? -3.374 -18.928 23.639 1.00 45.19 105 LEU A CA 1
ATOM 805 C C . LEU A 1 105 ? -4.631 -19.354 24.432 1.00 45.19 105 LEU A C 1
ATOM 807 O O . LEU A 1 105 ? -5.506 -20.011 23.878 1.00 45.19 105 LEU A O 1
ATOM 811 N N . GLN A 1 106 ? -4.776 -18.959 25.703 1.00 40.22 106 GLN A N 1
ATOM 812 C CA . GLN A 1 106 ? -5.999 -19.201 26.481 1.00 40.22 106 GLN A CA 1
ATOM 813 C C . GLN A 1 106 ? -7.023 -18.052 26.450 1.00 40.22 106 GLN A C 1
ATOM 815 O O . GLN A 1 106 ? -8.155 -18.257 26.884 1.00 40.22 106 GLN A O 1
ATOM 820 N N . CYS A 1 107 ? -6.705 -16.872 25.901 1.00 39.22 107 CYS A N 1
ATOM 821 C CA . CYS A 1 107 ? -7.585 -15.697 26.010 1.00 39.22 107 CYS A CA 1
ATOM 822 C C . CYS A 1 107 ? -8.423 -15.395 24.749 1.00 39.22 107 CYS A C 1
ATOM 824 O O . CYS A 1 107 ? -8.608 -14.239 24.377 1.00 39.22 107 CYS A O 1
ATOM 826 N N . SER A 1 108 ? -8.945 -16.417 24.062 1.00 42.97 108 SER A N 1
ATOM 827 C CA . SER A 1 108 ? -9.855 -16.210 22.911 1.00 42.97 108 SER A CA 1
ATOM 828 C C . SER A 1 108 ? -11.164 -16.999 22.985 1.00 42.97 108 SER A C 1
ATOM 830 O O . SER A 1 108 ? -11.895 -17.070 22.004 1.00 42.97 108 SER A O 1
ATOM 832 N N . ARG A 1 109 ? -11.533 -17.535 24.157 1.00 38.25 109 ARG A N 1
ATOM 833 C CA . ARG A 1 109 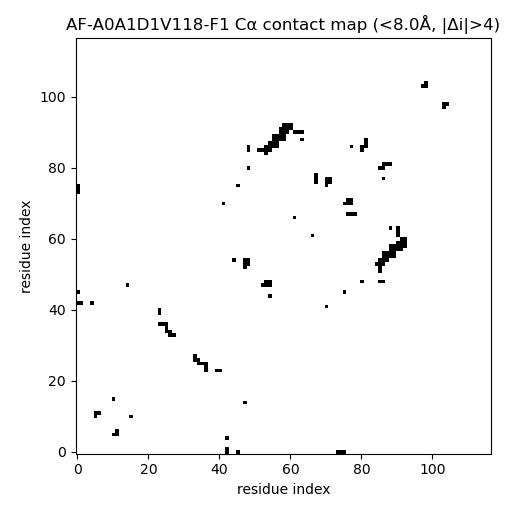? -12.843 -18.188 24.363 1.00 38.25 109 ARG A CA 1
ATOM 834 C C . ARG A 1 109 ? -14.009 -17.236 24.690 1.00 38.25 109 ARG A C 1
ATOM 836 O O . ARG A 1 109 ? -15.093 -17.726 24.981 1.00 38.25 109 ARG A O 1
ATOM 843 N N . HIS A 1 110 ? -13.839 -15.910 24.622 1.00 37.38 110 HIS A N 1
ATOM 844 C CA . HIS A 1 110 ? -14.874 -14.966 25.088 1.00 37.38 110 HIS A CA 1
ATOM 845 C C . HIS A 1 110 ? -15.489 -13.991 24.073 1.00 37.38 110 HIS A C 1
ATOM 847 O O . HIS A 1 110 ? -16.316 -13.180 24.476 1.00 37.38 110 HIS A O 1
ATOM 853 N 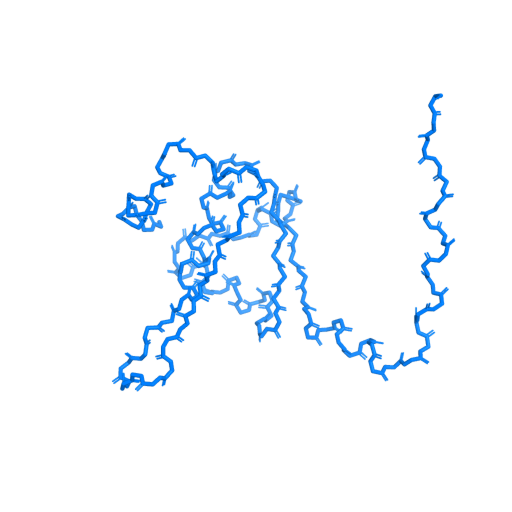N . TYR A 1 111 ? -15.236 -14.127 22.770 1.00 37.53 111 TYR A N 1
ATOM 854 C CA . TYR A 1 111 ? -16.041 -13.430 21.751 1.00 37.53 111 TYR A CA 1
ATOM 855 C C . TYR A 1 111 ? -16.983 -14.407 21.052 1.00 37.53 111 TYR A C 1
ATOM 857 O O . TYR A 1 111 ? -16.810 -14.771 19.896 1.00 37.53 111 TYR A O 1
ATOM 865 N N . GLY A 1 112 ? -17.963 -14.876 21.820 1.00 39.41 112 GLY A N 1
ATOM 866 C CA . GLY A 1 112 ? -19.002 -15.791 21.367 1.00 39.41 112 GLY A CA 1
ATOM 867 C C . GLY A 1 112 ? -20.332 -15.517 22.053 1.00 39.41 112 GLY A C 1
ATOM 868 O O . GLY A 1 112 ? -20.912 -16.443 22.602 1.00 39.41 112 GLY A O 1
ATOM 869 N N . LYS A 1 113 ? -20.789 -14.259 22.088 1.00 41.81 113 LYS A N 1
ATOM 870 C CA . LYS A 1 113 ? -22.193 -13.898 22.352 1.00 41.81 113 LYS A CA 1
ATOM 871 C C . LYS A 1 113 ? -22.543 -12.615 21.594 1.00 41.81 113 LYS A C 1
ATOM 873 O O . LYS A 1 113 ? -21.704 -11.721 21.538 1.00 41.81 113 LYS A O 1
ATOM 878 N N . TYR A 1 114 ? -23.792 -12.569 21.110 1.00 38.16 114 TYR A N 1
ATOM 879 C 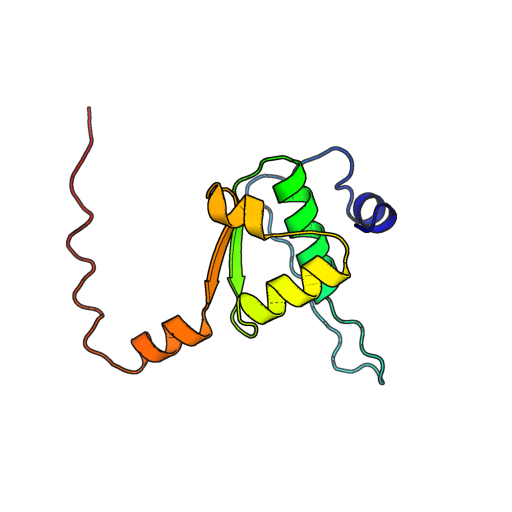CA . TYR A 1 114 ? -24.492 -11.502 20.366 1.00 38.16 114 TYR A CA 1
ATOM 880 C C . TYR A 1 114 ? -24.269 -11.580 18.836 1.00 38.16 114 TYR A C 1
ATOM 882 O O . TYR A 1 114 ? -23.144 -11.430 18.387 1.00 38.16 114 TYR A O 1
ATOM 890 N N . ILE A 1 115 ? -25.244 -11.844 17.951 1.00 35.12 115 ILE A N 1
ATOM 891 C CA . ILE A 1 115 ? -26.718 -11.766 17.981 1.00 35.12 115 ILE A CA 1
ATOM 892 C C . ILE A 1 115 ? -27.304 -12.752 16.940 1.00 35.12 115 ILE A C 1
ATOM 894 O O . ILE A 1 115 ? -26.821 -12.805 15.812 1.00 35.12 115 ILE A O 1
ATOM 898 N N . THR A 1 116 ? -28.366 -13.474 17.307 1.00 40.59 116 THR A N 1
ATOM 899 C CA . THR A 1 116 ? -29.396 -14.040 16.409 1.00 40.59 116 THR A CA 1
ATOM 900 C C . THR A 1 116 ? -30.651 -13.164 16.492 1.00 40.59 116 THR A C 1
ATOM 902 O O . THR A 1 116 ? -30.939 -12.661 17.581 1.00 40.59 116 THR A O 1
ATOM 905 N N . PRO A 1 117 ? -31.444 -13.019 15.423 1.00 42.62 117 PRO A N 1
ATOM 906 C CA . PRO A 1 117 ? -32.892 -13.153 15.507 1.00 42.62 117 PRO A CA 1
ATOM 907 C C . PRO A 1 117 ? -33.304 -14.630 15.431 1.00 42.62 117 PRO A C 1
ATOM 909 O O . PRO A 1 117 ? -32.705 -15.373 14.620 1.00 42.62 117 PRO A O 1
#

InterPro domains:
  IPR018627 Elongator complex protein 6 [PF09807] (4-96)
  IPR018627 Elongator complex protein 6 [PTHR16184] (1-96)

Secondary structure (DSSP, 8-state):
--HHHHHHTT-SS-PPPTT--------TTSPSSPP-THHHHHHHHHHHHHTT--EEEEESS--HHHHHHHHHHTT---HHHHHTTSEEEEEHHHHHHHHHSTTSTTTTS--------

Radius of gyration: 17.75 Å; Cα contacts (8 Å, |Δi|>4): 85; chains: 1; bounding box: 54×31×45 Å

Nearest PDB structures (foldseek):
  4wia-assembly1_C  TM=9.243E-01  e=3.382E-02  Methanocaldococcus jannaschii DSM 2661
  3bs4-assembly1_A  TM=8.405E-01  e=1.082E-01  Pyrococcus horikoshii OT3
  8dba-assembly1_H  TM=7.401E-01  e=1.524E-01  Cereibacter sphaeroides
  7v3x-assembly2_H  TM=8.074E-01  e=4.253E-01  Synechococcus elongatus PCC 7942 = FACHB-805
  7dyi-assembly1_A  TM=6.929E-01  e=3.464E-01  Synechococcus elongatus PCC 7942 = FACHB-805

Foldseek 3Di:
DDPVVCVVVVNPPDD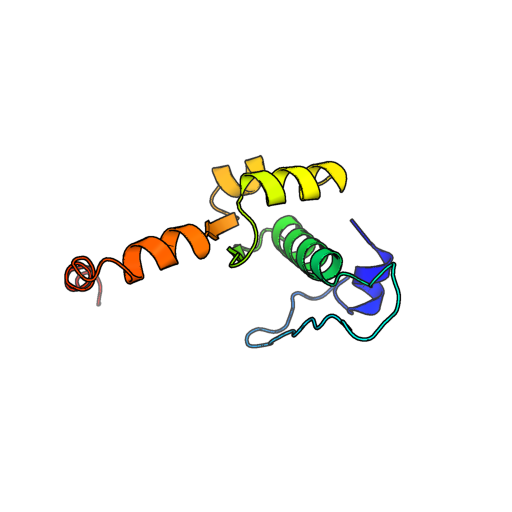PDPPDDDDDDWDPVDDPPTDDCVVVVLVSVVSCVVVLAQDEAEDADDDPVVVQVVNVVVVHHCPVCVVVNSYHYHHNVVVVVVVVPPPPPVPPPPPPDDDDD

Mean predicted aligned error: 11.11 Å

pLDDT: mean 76.94, std 18.27, range [35.12, 96.62]